Protein AF-V5HM22-F1 (afdb_monomer)

Secondary structure (DSSP, 8-state):
----HHHHHHHHHHHHHHHHHHHHHHHHHHHHHHHHHHT--STTSGGGS-TTTTSTTTS--PPPHHHHHHHHHHHHHHHHHHHHHHHHHHHHHHHHHHHHHHHHHTS-SS--TT--S-----S--S--------------

Radius of gyration: 35.74 Å; Cα contacts (8 Å, |Δi|>4): 53; chains: 1; bounding box: 90×31×96 Å

InterPro domains:
  IPR004031 PMP-22/EMP/MP20/Claudin [PF13903] (1-85)

Solvent-accessible surface area (backbone atoms only — not comparable to full-atom values): 8769 Å² total; per-residue (Å²): 134,85,87,51,69,65,56,46,39,51,51,15,51,51,35,38,51,52,26,51,51,53,50,48,53,53,50,50,51,53,48,52,54,49,41,48,74,73,66,41,78,49,87,87,20,71,78,62,50,59,70,74,57,72,34,89,82,71,69,70,91,73,83,54,72,67,54,60,50,50,55,52,48,41,53,51,36,40,51,52,15,52,51,33,44,51,53,40,49,52,54,51,52,51,52,50,53,52,49,58,58,51,54,66,72,64,53,73,89,57,82,66,93,78,69,76,94,73,87,82,91,88,79,89,73,82,84,89,76,90,82,84,81,90,87,89,84,90,84,138

Organism: Ixodes ricinus (NCBI:txid34613)

Mean predicted aligned error: 16.88 Å

Structure (mmCIF, N/CA/C/O backbone):
data_AF-V5HM22-F1
#
_entry.id   AF-V5HM22-F1
#
loop_
_atom_site.group_PDB
_atom_site.id
_atom_site.type_symbol
_atom_site.label_atom_id
_atom_site.label_alt_id
_atom_site.label_comp_id
_atom_site.label_asym_id
_atom_site.label_entity_i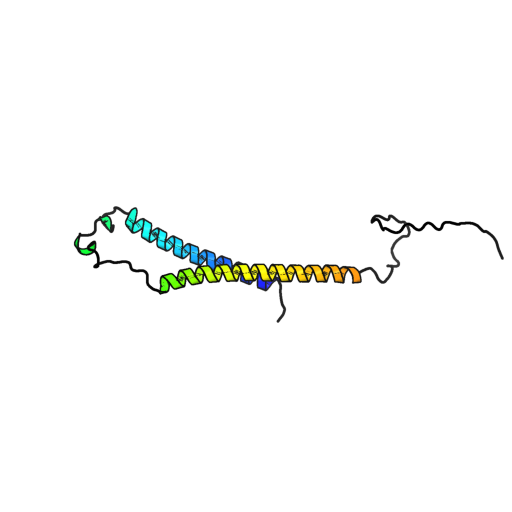d
_atom_site.label_seq_id
_atom_site.pdbx_PDB_ins_code
_atom_site.Cartn_x
_atom_site.Cartn_y
_atom_site.Cartn_z
_atom_site.occupancy
_atom_site.B_iso_or_equiv
_atom_site.auth_seq_id
_atom_site.auth_comp_id
_atom_site.auth_asym_id
_atom_site.auth_atom_id
_atom_site.pdbx_PDB_model_num
ATOM 1 N N . TRP A 1 1 ? -2.877 -1.255 32.493 1.00 45.34 1 TRP A N 1
ATOM 2 C CA . TRP A 1 1 ? -3.177 -0.945 31.079 1.00 45.34 1 TRP A CA 1
ATOM 3 C C . TRP A 1 1 ? -4.593 -0.367 30.991 1.00 45.34 1 TRP A C 1
ATOM 5 O O . TRP A 1 1 ? -5.556 -1.111 31.119 1.00 45.34 1 TRP A O 1
ATOM 15 N N . LYS A 1 2 ? -4.757 0.965 30.897 1.00 50.69 2 LYS A N 1
ATOM 16 C CA . LYS A 1 2 ? -6.092 1.575 30.721 1.00 50.69 2 LYS A CA 1
ATOM 17 C C . LYS A 1 2 ? -6.526 1.339 29.273 1.00 50.69 2 LYS A C 1
ATOM 19 O O . LYS A 1 2 ? -5.970 1.948 28.363 1.00 50.69 2 LYS A O 1
ATOM 24 N N . ARG A 1 3 ? -7.501 0.453 29.059 1.00 56.66 3 ARG A N 1
ATOM 25 C CA . ARG A 1 3 ? -8.086 0.131 27.747 1.00 56.66 3 ARG A CA 1
ATOM 26 C C . ARG A 1 3 ? -8.890 1.332 27.222 1.00 56.66 3 ARG A C 1
ATOM 28 O O . ARG A 1 3 ? -10.113 1.378 27.310 1.00 56.66 3 ARG A O 1
ATOM 35 N N . SER A 1 4 ? -8.192 2.359 26.741 1.00 69.19 4 SER A N 1
ATOM 36 C CA . SER A 1 4 ? -8.799 3.526 26.100 1.00 69.19 4 SER A CA 1
ATOM 37 C C . SER A 1 4 ? -9.268 3.130 24.703 1.00 69.19 4 SER A C 1
ATOM 39 O O . SER A 1 4 ? -8.458 2.865 23.817 1.00 69.19 4 SER A O 1
ATOM 41 N N . ASN A 1 5 ? -10.587 3.127 24.495 1.00 69.69 5 ASN A N 1
ATOM 42 C CA . ASN A 1 5 ? -11.207 2.954 23.177 1.00 69.69 5 ASN A CA 1
ATOM 43 C C . ASN A 1 5 ? -10.643 3.926 22.126 1.00 69.69 5 ASN A C 1
ATOM 45 O O . ASN A 1 5 ? -10.612 3.599 20.945 1.00 69.69 5 ASN A O 1
ATOM 49 N N . SER A 1 6 ? -10.199 5.112 22.552 1.00 77.56 6 SER A N 1
ATOM 50 C CA . SER A 1 6 ? -9.615 6.115 21.660 1.00 77.56 6 SER A CA 1
ATOM 51 C C . SER A 1 6 ? -8.278 5.649 21.081 1.00 77.56 6 SER A C 1
ATOM 53 O O . SER A 1 6 ? -8.032 5.811 19.891 1.00 77.56 6 SER A O 1
ATOM 55 N N . ASN A 1 7 ? -7.449 4.984 21.892 1.00 82.94 7 ASN A N 1
ATOM 56 C CA . ASN A 1 7 ? -6.107 4.574 21.480 1.00 82.94 7 ASN A CA 1
ATOM 57 C C . ASN A 1 7 ? -6.165 3.464 20.422 1.00 82.94 7 ASN A C 1
ATOM 59 O O . ASN A 1 7 ? -5.415 3.518 19.459 1.00 82.94 7 ASN A O 1
ATOM 63 N N . ILE A 1 8 ? -7.099 2.513 20.559 1.00 82.88 8 ILE A N 1
ATOM 64 C CA . ILE A 1 8 ? -7.294 1.415 19.590 1.00 82.88 8 ILE A CA 1
ATOM 65 C C . ILE A 1 8 ? -7.771 1.956 18.232 1.00 82.88 8 ILE A C 1
ATOM 67 O O . ILE A 1 8 ? -7.381 1.466 17.172 1.00 82.88 8 ILE A O 1
ATOM 71 N N . ILE A 1 9 ? -8.608 2.996 18.253 1.00 85.38 9 ILE A N 1
ATOM 72 C CA . ILE A 1 9 ? -9.084 3.651 17.031 1.00 85.38 9 ILE A CA 1
ATOM 73 C C . ILE A 1 9 ? -7.958 4.450 16.384 1.00 85.38 9 ILE A C 1
ATOM 75 O O . ILE A 1 9 ? -7.772 4.345 15.175 1.00 85.38 9 ILE A O 1
ATOM 79 N N . ALA A 1 10 ? -7.189 5.201 17.175 1.00 85.88 10 ALA A N 1
ATOM 80 C CA . ALA A 1 10 ? -6.041 5.952 16.682 1.00 85.88 10 ALA A CA 1
ATOM 81 C C . ALA A 1 10 ? -5.013 5.027 16.015 1.00 85.88 10 ALA A C 1
ATOM 83 O O . ALA A 1 10 ? -4.578 5.313 14.904 1.00 85.88 10 ALA A O 1
ATOM 84 N N . THR A 1 11 ? -4.695 3.879 16.624 1.00 88.50 11 THR A N 1
ATOM 85 C CA . THR A 1 11 ? -3.789 2.891 16.018 1.00 88.50 11 THR A CA 1
ATOM 86 C C . THR A 1 11 ? -4.353 2.304 14.727 1.00 88.50 11 THR A C 1
ATOM 88 O O . THR A 1 11 ? -3.620 2.187 13.753 1.00 88.50 11 THR A O 1
ATOM 91 N N . GLY A 1 12 ? -5.654 1.991 14.674 1.00 87.25 12 GLY A N 1
ATOM 92 C CA . GLY A 1 12 ? -6.287 1.491 13.448 1.00 87.25 12 GLY A CA 1
ATOM 93 C C . GLY A 1 12 ? -6.272 2.513 12.305 1.00 87.25 12 GLY A C 1
ATOM 94 O O . GLY A 1 12 ? -5.983 2.159 11.165 1.00 87.25 12 GLY A O 1
ATOM 95 N N . LEU A 1 13 ? -6.529 3.790 12.606 1.00 88.69 13 LEU A N 1
ATOM 96 C CA . LEU A 1 13 ? -6.488 4.876 11.621 1.00 88.69 13 LEU A CA 1
ATOM 97 C C . LEU A 1 13 ? -5.067 5.148 11.121 1.00 88.69 13 LEU A C 1
ATOM 99 O O . LEU A 1 13 ? -4.862 5.246 9.913 1.00 88.69 13 LEU A O 1
ATOM 103 N N . LEU A 1 14 ? -4.087 5.223 12.025 1.00 90.12 14 LEU A N 1
ATOM 104 C CA . LEU A 1 14 ? -2.681 5.408 11.658 1.00 90.12 14 L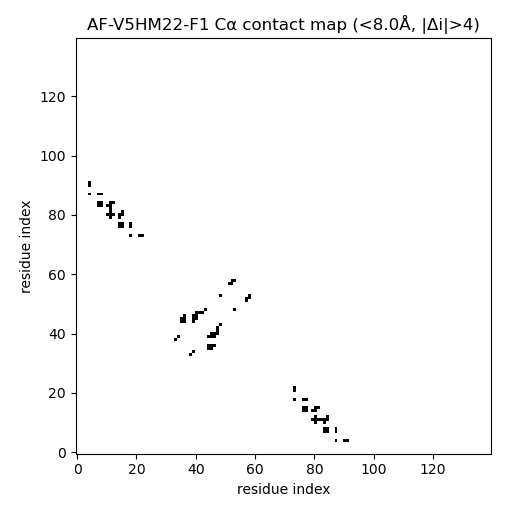EU A CA 1
ATOM 105 C C . LEU A 1 14 ? -2.171 4.251 10.793 1.00 90.12 14 LEU A C 1
ATOM 107 O O . LEU A 1 14 ? -1.468 4.493 9.817 1.00 90.12 14 LEU A O 1
ATOM 111 N N . GLN A 1 15 ? -2.579 3.017 11.095 1.00 92.50 15 GLN A N 1
ATOM 112 C CA . GLN A 1 15 ? -2.207 1.842 10.309 1.00 92.50 15 GLN A CA 1
ATOM 113 C C . GLN A 1 15 ? -2.759 1.906 8.876 1.00 92.50 15 GLN A C 1
ATOM 115 O O . GLN A 1 15 ? -2.040 1.606 7.925 1.00 92.50 15 GLN A O 1
ATOM 120 N N . ILE A 1 16 ? -4.012 2.341 8.700 1.00 91.69 16 ILE A N 1
ATOM 121 C CA . ILE A 1 16 ? -4.609 2.522 7.366 1.00 91.69 16 ILE A CA 1
ATOM 122 C C . ILE A 1 16 ? -3.914 3.657 6.608 1.00 91.69 16 ILE A C 1
ATOM 124 O O . ILE A 1 16 ? -3.604 3.496 5.431 1.00 91.69 16 ILE A O 1
ATOM 128 N N . LEU A 1 17 ? -3.628 4.784 7.266 1.00 91.06 17 LEU A N 1
ATOM 129 C CA . LEU A 1 17 ? -2.902 5.900 6.648 1.00 91.06 17 LEU A CA 1
ATOM 130 C C . LEU A 1 17 ? -1.493 5.494 6.208 1.00 91.06 17 LEU A C 1
ATOM 132 O O . LEU A 1 17 ? -1.076 5.835 5.100 1.00 91.06 17 LEU A O 1
ATOM 136 N N . ALA A 1 18 ? -0.780 4.732 7.038 1.00 92.31 18 ALA A N 1
ATOM 137 C CA . ALA A 1 18 ? 0.526 4.190 6.689 1.00 92.31 18 ALA A CA 1
ATOM 138 C C . ALA A 1 18 ? 0.424 3.277 5.459 1.00 92.31 18 ALA A C 1
ATOM 140 O O . ALA A 1 18 ? 1.166 3.460 4.495 1.00 92.31 18 ALA A O 1
ATOM 141 N N . ALA A 1 19 ? -0.547 2.361 5.443 1.00 92.19 19 ALA A N 1
ATOM 142 C CA . ALA A 1 19 ? -0.750 1.452 4.320 1.00 92.19 19 ALA A CA 1
ATOM 143 C C . ALA A 1 19 ? -1.110 2.188 3.014 1.00 92.19 19 ALA A C 1
ATOM 145 O O . ALA A 1 19 ? -0.569 1.861 1.960 1.00 92.19 19 ALA A O 1
ATOM 146 N N . LEU A 1 20 ? -1.960 3.220 3.078 1.00 91.75 20 LEU A N 1
ATOM 147 C CA . LEU A 1 20 ? -2.299 4.065 1.926 1.00 91.75 20 LEU A CA 1
ATOM 148 C C . LEU A 1 20 ? -1.092 4.855 1.413 1.00 91.75 20 LEU A C 1
ATOM 150 O O . LEU A 1 20 ? -0.906 4.964 0.204 1.00 91.75 20 LEU A O 1
ATOM 154 N N . THR A 1 21 ? -0.257 5.373 2.314 1.00 93.94 21 THR A N 1
ATOM 155 C CA . THR A 1 21 ? 0.963 6.102 1.935 1.00 93.94 21 THR A CA 1
ATOM 156 C C . THR A 1 21 ? 1.948 5.185 1.214 1.00 93.94 21 THR A C 1
ATOM 158 O O . THR A 1 21 ? 2.475 5.557 0.169 1.00 93.94 21 THR A O 1
ATOM 161 N N . VAL A 1 22 ? 2.160 3.966 1.723 1.00 91.69 22 VAL A N 1
ATOM 162 C CA . VAL A 1 22 ? 3.057 2.986 1.088 1.00 91.69 22 VAL A CA 1
ATOM 163 C C . VAL A 1 22 ? 2.492 2.513 -0.253 1.00 91.69 22 VAL A C 1
ATOM 165 O O . VAL A 1 22 ? 3.226 2.468 -1.237 1.00 91.69 22 VAL A O 1
ATOM 168 N N . ALA A 1 23 ? 1.188 2.232 -0.330 1.00 92.06 23 ALA A N 1
ATOM 169 C CA . ALA A 1 23 ? 0.530 1.890 -1.590 1.00 92.06 23 ALA A CA 1
ATOM 170 C C . ALA A 1 23 ? 0.647 3.027 -2.622 1.00 92.06 23 ALA A C 1
ATOM 172 O O . ALA A 1 23 ? 0.934 2.775 -3.791 1.00 92.06 23 ALA A O 1
ATOM 173 N N . GLY A 1 24 ? 0.480 4.280 -2.186 1.00 91.88 24 GLY A N 1
ATOM 174 C CA . GLY A 1 24 ? 0.646 5.467 -3.022 1.00 91.88 24 GLY A CA 1
ATOM 175 C C . GLY A 1 24 ? 2.081 5.646 -3.516 1.00 91.88 24 GLY A C 1
ATOM 176 O O . GLY A 1 24 ? 2.284 5.870 -4.705 1.00 91.88 24 GLY A O 1
ATOM 177 N N . ALA A 1 25 ? 3.077 5.481 -2.643 1.00 91.62 25 ALA A N 1
ATOM 178 C CA . ALA A 1 25 ? 4.489 5.533 -3.022 1.00 91.62 25 ALA A CA 1
ATOM 179 C C . ALA A 1 25 ? 4.839 4.454 -4.059 1.00 91.62 25 ALA A C 1
ATOM 181 O O . ALA A 1 25 ? 5.500 4.746 -5.055 1.00 91.62 25 ALA A O 1
ATOM 182 N N . MET A 1 26 ? 4.332 3.233 -3.873 1.00 88.38 26 MET A N 1
ATOM 183 C CA . MET A 1 26 ? 4.523 2.138 -4.824 1.00 88.38 26 MET A CA 1
ATOM 184 C C . MET A 1 26 ? 3.826 2.412 -6.166 1.00 88.38 26 M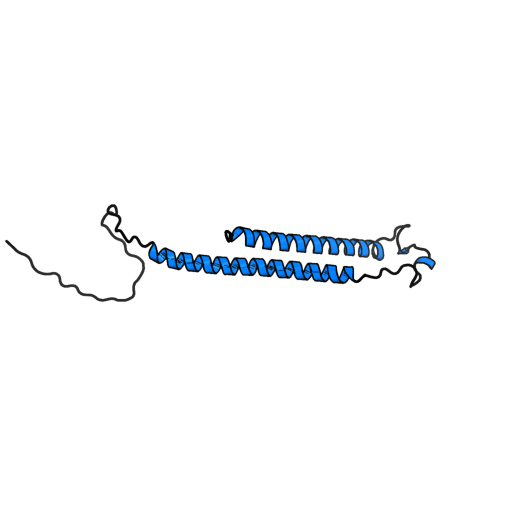ET A C 1
ATOM 186 O O . MET A 1 26 ? 4.392 2.166 -7.229 1.00 88.38 26 MET A O 1
ATOM 190 N N . GLY A 1 27 ? 2.615 2.976 -6.136 1.00 88.88 27 GLY A N 1
ATOM 191 C CA . GLY A 1 27 ? 1.888 3.385 -7.339 1.00 88.88 27 GLY A CA 1
ATOM 192 C C . GLY A 1 27 ? 2.591 4.506 -8.107 1.00 88.88 27 GLY A C 1
ATOM 193 O O . GLY A 1 27 ? 2.685 4.442 -9.331 1.00 88.88 27 GLY A O 1
ATOM 194 N N . LEU A 1 28 ? 3.138 5.500 -7.402 1.00 91.56 28 LEU A N 1
ATOM 195 C CA . LEU A 1 28 ? 3.944 6.566 -8.004 1.00 91.56 28 LEU A CA 1
ATOM 196 C C . LEU A 1 28 ? 5.223 6.013 -8.632 1.00 91.56 28 LEU A C 1
ATOM 198 O O . LEU A 1 28 ? 5.550 6.398 -9.751 1.00 91.56 28 LEU A O 1
ATOM 202 N N . TRP A 1 29 ? 5.903 5.084 -7.956 1.00 88.38 29 TRP A N 1
ATOM 203 C CA . TRP A 1 29 ? 7.087 4.410 -8.491 1.00 88.38 29 TRP A CA 1
ATOM 204 C C . TRP A 1 29 ? 6.794 3.720 -9.831 1.00 88.38 29 TRP A C 1
ATOM 206 O O . TRP A 1 29 ? 7.473 3.980 -10.823 1.00 88.38 29 TRP A O 1
ATOM 216 N N . HIS A 1 30 ? 5.724 2.923 -9.903 1.00 87.38 30 HIS A N 1
ATOM 217 C CA . HIS A 1 30 ? 5.301 2.3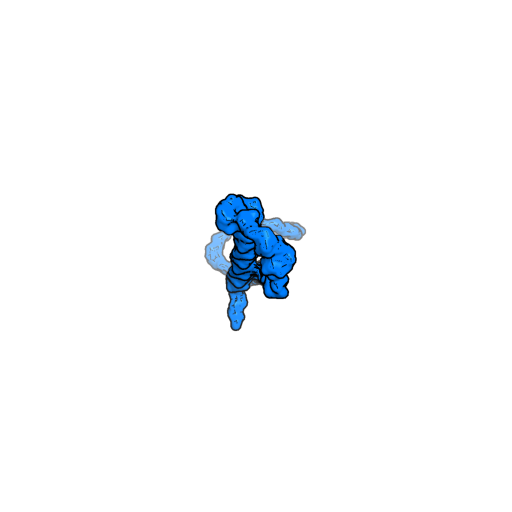08 -11.165 1.00 87.38 30 HIS A CA 1
ATOM 218 C C . HIS A 1 30 ? 4.828 3.326 -12.206 1.00 87.38 30 HIS A C 1
ATOM 220 O O . HIS A 1 30 ? 4.982 3.102 -13.405 1.00 87.38 30 HIS A O 1
ATOM 226 N N . GLY A 1 31 ? 4.262 4.452 -11.769 1.00 85.31 31 GLY A N 1
ATOM 227 C CA . GLY A 1 31 ? 3.898 5.558 -12.647 1.00 85.31 31 GLY A CA 1
ATOM 228 C C . GLY A 1 31 ? 5.114 6.182 -13.331 1.00 85.31 31 GLY A C 1
ATOM 229 O O . GLY A 1 31 ? 5.065 6.422 -14.536 1.00 85.31 31 GLY A O 1
ATOM 230 N N . VAL A 1 32 ? 6.207 6.397 -12.591 1.00 86.69 32 VAL A N 1
ATOM 231 C CA . VAL A 1 32 ? 7.484 6.887 -13.140 1.00 86.69 32 VAL A CA 1
ATOM 232 C C . VAL A 1 32 ? 8.059 5.878 -14.127 1.00 86.69 32 VAL A C 1
ATOM 234 O O . VAL A 1 32 ? 8.397 6.259 -15.243 1.00 86.69 32 VAL A O 1
ATOM 237 N N . GLU A 1 33 ? 8.087 4.597 -13.755 1.00 81.56 33 GLU A N 1
ATOM 238 C CA . GLU A 1 33 ? 8.556 3.514 -14.626 1.00 81.56 33 GLU A CA 1
ATOM 239 C C . GLU A 1 33 ? 7.767 3.490 -15.948 1.00 81.56 33 GLU A C 1
ATOM 241 O O . GLU A 1 33 ? 8.332 3.540 -17.040 1.00 81.56 33 GLU A O 1
ATOM 246 N N . TYR A 1 34 ? 6.435 3.515 -15.869 1.00 82.38 34 TYR A N 1
ATOM 247 C CA . TYR A 1 34 ? 5.574 3.559 -17.048 1.00 82.38 34 TYR A CA 1
ATOM 248 C C . TYR A 1 34 ? 5.798 4.817 -17.896 1.00 82.38 34 TYR A C 1
ATOM 250 O O . TYR A 1 34 ? 5.820 4.746 -19.128 1.00 82.38 34 TYR A O 1
ATOM 258 N N . TYR A 1 35 ? 5.943 5.975 -17.252 1.00 82.75 35 TYR A N 1
ATOM 259 C CA . TYR A 1 35 ? 6.151 7.246 -17.935 1.00 82.75 35 TYR A CA 1
ATOM 260 C C . TYR A 1 35 ? 7.469 7.256 -18.718 1.00 82.75 35 TYR A C 1
ATOM 262 O O . TYR A 1 35 ? 7.486 7.681 -19.876 1.00 82.75 35 TYR A O 1
ATOM 270 N N . ASP A 1 36 ? 8.531 6.720 -18.121 1.00 77.94 36 ASP A N 1
ATOM 271 C CA . ASP A 1 36 ? 9.864 6.663 -18.714 1.00 77.94 36 ASP A CA 1
ATOM 272 C C . ASP A 1 36 ? 9.919 5.701 -19.913 1.00 77.94 36 ASP A C 1
ATOM 274 O O . ASP A 1 36 ? 10.409 6.055 -20.985 1.00 77.94 36 ASP A O 1
ATOM 278 N N . PHE A 1 37 ? 9.307 4.515 -19.796 1.00 74.12 37 PHE A N 1
ATOM 279 C CA . PHE A 1 37 ? 9.332 3.520 -20.875 1.00 74.12 37 PHE A CA 1
ATOM 280 C C . PHE A 1 37 ? 8.327 3.767 -22.005 1.00 74.12 37 PHE A C 1
ATOM 282 O O . PHE A 1 37 ? 8.551 3.298 -23.123 1.00 74.12 37 PHE A O 1
ATOM 289 N N . LYS A 1 38 ? 7.189 4.424 -21.738 1.00 72.38 38 LYS A N 1
ATOM 290 C CA . LYS A 1 38 ? 6.095 4.535 -22.725 1.00 72.38 38 LYS A CA 1
ATOM 291 C C . LYS A 1 38 ? 5.836 5.939 -23.241 1.00 72.38 38 LYS A C 1
ATOM 293 O O . LYS A 1 38 ? 5.229 6.073 -24.303 1.00 72.38 38 LYS A O 1
ATOM 298 N N . LYS A 1 39 ? 6.199 6.976 -22.486 1.00 70.69 39 LYS A N 1
ATOM 299 C CA . LYS A 1 39 ? 5.772 8.349 -22.786 1.00 70.69 39 LYS A CA 1
ATOM 300 C C . LYS A 1 39 ? 6.942 9.267 -23.117 1.00 70.69 39 LYS A C 1
ATOM 302 O O . LYS A 1 39 ? 6.786 10.126 -23.987 1.00 70.69 39 LYS A O 1
ATOM 307 N N . LEU A 1 40 ? 8.109 9.053 -22.514 1.00 72.12 40 LEU A N 1
ATOM 308 C CA . LEU A 1 40 ? 9.320 9.781 -22.876 1.00 72.12 40 LEU A CA 1
ATOM 309 C C . LEU A 1 40 ? 9.850 9.332 -24.246 1.00 72.12 40 LEU A C 1
ATOM 311 O O . LEU A 1 40 ? 10.205 8.176 -24.440 1.00 72.12 40 LEU A O 1
ATOM 315 N N . HIS A 1 41 ? 9.929 10.278 -25.182 1.00 67.94 41 HIS A N 1
ATOM 316 C CA . HIS A 1 41 ? 10.558 10.108 -26.501 1.00 67.94 41 HIS A CA 1
ATOM 317 C C . HIS A 1 41 ? 11.705 11.109 -26.707 1.00 67.94 41 HIS A C 1
ATOM 319 O O . HIS A 1 41 ? 12.044 11.467 -27.831 1.00 67.94 41 HIS A O 1
ATOM 325 N N . ASP A 1 42 ? 12.280 11.604 -25.611 1.00 72.06 42 ASP A N 1
ATOM 326 C CA . ASP A 1 42 ? 13.388 12.553 -25.659 1.00 72.06 42 ASP A CA 1
ATOM 327 C C . ASP A 1 42 ? 14.701 11.861 -26.074 1.00 72.06 42 ASP A C 1
ATOM 329 O O . ASP A 1 42 ? 14.797 10.628 -26.083 1.00 72.06 42 ASP A O 1
ATOM 333 N N . HIS A 1 43 ? 15.739 12.628 -26.399 1.00 65.56 43 HIS A N 1
ATOM 334 C CA . HIS A 1 43 ? 17.061 12.117 -26.786 1.00 65.56 43 HIS A CA 1
ATOM 335 C C . HIS A 1 43 ? 17.636 11.111 -25.765 1.00 65.56 43 HIS A C 1
ATOM 337 O O . HIS A 1 43 ? 18.264 10.129 -26.147 1.00 65.56 43 HIS A O 1
ATOM 343 N N . MET A 1 44 ? 17.374 11.323 -24.471 1.00 66.31 44 MET A N 1
ATOM 344 C CA . MET A 1 44 ? 17.844 10.468 -23.368 1.00 66.31 44 MET A CA 1
ATOM 345 C C . MET A 1 44 ? 16.925 9.267 -23.075 1.00 66.31 44 MET A C 1
ATOM 347 O O . MET A 1 44 ? 17.246 8.449 -22.215 1.00 66.31 44 MET A O 1
ATOM 351 N N . SER A 1 45 ? 15.779 9.162 -23.755 1.00 67.38 45 SER A N 1
ATOM 352 C CA . SER A 1 45 ? 14.786 8.117 -23.490 1.00 67.38 45 SER A CA 1
ATOM 353 C C . SER A 1 45 ? 15.275 6.728 -23.898 1.00 67.38 45 SER A C 1
ATOM 355 O O . SER A 1 45 ? 16.032 6.562 -24.859 1.00 67.38 45 SER A O 1
ATOM 357 N N . VAL A 1 46 ? 14.751 5.707 -23.215 1.00 67.88 46 VAL A N 1
ATOM 358 C CA . VAL A 1 46 ? 15.017 4.288 -23.511 1.00 67.88 46 VAL A CA 1
ATOM 359 C C . VAL A 1 46 ? 14.656 3.924 -24.961 1.00 67.88 46 VAL A C 1
ATOM 361 O O . VAL A 1 46 ? 15.231 3.004 -25.546 1.00 67.88 46 VAL A O 1
ATOM 364 N N . TYR A 1 47 ? 13.740 4.671 -25.586 1.00 68.94 47 TYR A N 1
ATOM 365 C CA . TYR A 1 47 ? 13.362 4.489 -26.986 1.00 68.94 47 TYR A CA 1
ATOM 366 C C . TYR A 1 47 ? 14.526 4.746 -27.957 1.00 68.94 47 TYR A C 1
ATOM 368 O O . TYR A 1 47 ? 14.722 3.970 -28.898 1.00 68.94 47 TYR A O 1
ATOM 376 N N . ASN A 1 48 ? 15.321 5.787 -27.686 1.00 73.31 48 ASN A N 1
ATOM 377 C CA . ASN A 1 48 ? 16.462 6.215 -28.500 1.00 73.31 48 ASN A CA 1
ATOM 378 C C . ASN A 1 48 ? 17.780 5.516 -28.122 1.00 73.31 48 ASN A C 1
ATOM 380 O O . ASN A 1 48 ? 18.825 5.813 -28.701 1.00 73.31 48 ASN A O 1
ATOM 384 N N . TRP A 1 49 ? 17.759 4.575 -27.172 1.00 76.50 49 TRP A N 1
ATOM 385 C CA . TRP A 1 49 ? 18.962 3.840 -26.792 1.00 76.50 49 TRP A CA 1
ATOM 386 C C . TRP A 1 49 ? 19.511 2.978 -27.939 1.00 76.50 49 TRP A C 1
ATOM 388 O O . TRP A 1 49 ? 18.742 2.368 -28.693 1.00 76.50 49 TRP A O 1
ATOM 398 N N . PRO A 1 50 ? 20.849 2.857 -28.051 1.00 77.50 50 PRO A N 1
ATOM 399 C CA . PRO A 1 50 ? 21.479 2.012 -29.054 1.00 77.50 50 PRO A CA 1
ATOM 400 C C . PRO A 1 50 ? 21.029 0.552 -28.910 1.00 77.50 50 PRO A C 1
ATOM 402 O O . PRO A 1 50 ? 20.882 0.024 -27.805 1.00 77.50 50 PRO A O 1
ATOM 405 N N . ALA A 1 51 ? 20.856 -0.132 -30.045 1.00 74.12 51 ALA A N 1
ATOM 406 C CA . ALA A 1 51 ? 20.286 -1.483 -30.128 1.00 74.12 51 ALA A CA 1
ATOM 407 C C . ALA A 1 51 ? 21.032 -2.552 -29.301 1.00 74.12 51 ALA A C 1
ATOM 409 O O . ALA A 1 51 ? 20.484 -3.617 -29.023 1.00 74.12 51 ALA A O 1
ATOM 410 N N . VAL A 1 52 ? 22.275 -2.271 -28.900 1.00 75.56 52 VAL A N 1
ATOM 411 C CA . VAL A 1 52 ? 23.083 -3.128 -28.021 1.00 75.56 52 VAL A CA 1
ATOM 412 C C . VAL A 1 52 ? 22.526 -3.152 -26.594 1.00 75.56 52 VAL A C 1
ATOM 414 O O . VAL A 1 52 ? 22.463 -4.221 -25.997 1.00 75.56 52 VAL A O 1
ATOM 417 N N . LEU A 1 53 ? 22.067 -2.008 -26.074 1.00 70.50 53 LEU A N 1
ATOM 418 C CA . LEU A 1 53 ? 21.482 -1.894 -24.731 1.00 70.50 53 LEU A CA 1
ATOM 419 C C . LEU A 1 53 ? 20.040 -2.403 -24.702 1.00 70.50 53 LEU A C 1
ATOM 421 O O . LEU A 1 53 ? 19.630 -3.052 -23.751 1.00 70.50 53 LEU A O 1
ATOM 425 N N . ARG A 1 54 ? 19.292 -2.206 -25.793 1.00 68.12 54 ARG A N 1
ATOM 426 C CA . ARG A 1 54 ? 17.934 -2.754 -25.966 1.00 68.12 54 ARG A CA 1
ATOM 427 C C . ARG A 1 54 ? 17.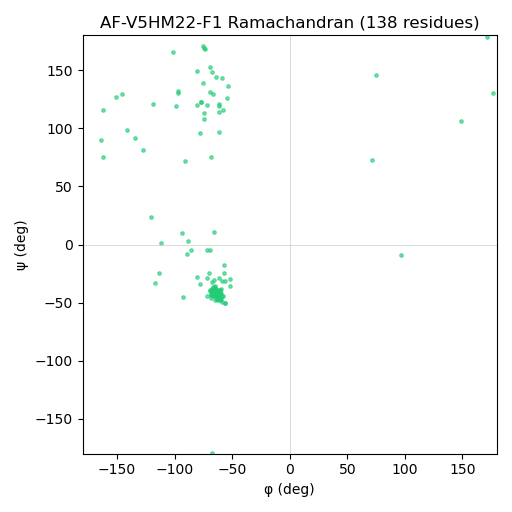895 -4.269 -26.192 1.00 68.12 54 ARG A C 1
ATOM 429 O O . ARG A 1 54 ? 16.809 -4.840 -26.315 1.00 68.12 54 ARG A O 1
ATOM 436 N N . ARG A 1 55 ? 19.053 -4.926 -26.306 1.00 68.94 55 ARG A N 1
ATOM 437 C CA . ARG A 1 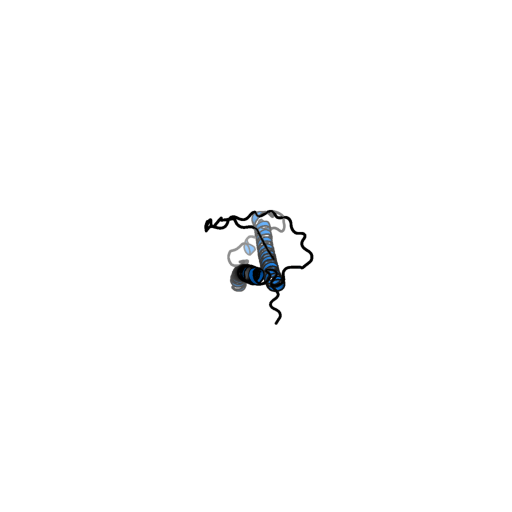55 ? 19.125 -6.368 -26.526 1.00 68.94 55 ARG A CA 1
ATOM 438 C C . ARG A 1 55 ? 18.660 -7.091 -25.260 1.00 68.94 55 ARG A C 1
ATOM 440 O O . ARG A 1 55 ? 19.103 -6.797 -24.152 1.00 68.94 55 ARG A O 1
ATOM 447 N N . LYS A 1 56 ? 17.760 -8.055 -25.451 1.00 59.22 56 LYS A N 1
ATOM 448 C CA . LYS A 1 56 ? 17.207 -8.889 -24.379 1.00 59.22 56 LYS A CA 1
ATOM 449 C C . LYS A 1 56 ? 18.357 -9.545 -23.593 1.00 59.22 56 LYS A C 1
ATOM 451 O O . LYS A 1 56 ? 19.234 -10.144 -24.214 1.00 59.22 56 LYS A O 1
ATOM 456 N N . GLY A 1 57 ? 18.377 -9.373 -22.271 1.00 63.88 57 GLY A N 1
ATOM 457 C CA . GLY A 1 57 ? 19.432 -9.871 -21.375 1.00 63.88 57 GLY A CA 1
ATOM 458 C C . GLY A 1 57 ? 20.547 -8.884 -20.985 1.00 63.88 57 GLY A C 1
ATOM 459 O O . GLY A 1 57 ? 21.331 -9.220 -20.105 1.00 63.88 57 GLY A O 1
ATOM 460 N N . VAL A 1 58 ? 20.640 -7.685 -21.584 1.00 65.81 58 VAL A N 1
ATOM 461 C CA . VAL A 1 58 ? 21.661 -6.675 -21.201 1.00 65.81 58 VAL A CA 1
ATOM 462 C C . VAL A 1 58 ? 21.125 -5.706 -20.144 1.00 65.81 58 VAL A C 1
ATOM 464 O O . VAL A 1 58 ? 21.789 -5.450 -19.145 1.00 65.81 58 VAL A O 1
ATOM 467 N N . THR A 1 59 ? 19.900 -5.209 -20.328 1.00 63.06 59 THR A N 1
ATOM 468 C CA . THR A 1 59 ? 19.186 -4.392 -19.337 1.00 63.06 59 THR A CA 1
ATOM 469 C C . THR A 1 59 ? 17.807 -4.994 -19.083 1.00 63.06 59 THR A C 1
ATOM 471 O O . THR A 1 59 ? 16.813 -4.580 -19.680 1.00 63.06 59 THR A O 1
ATOM 474 N N . GLU A 1 60 ? 17.743 -6.017 -18.233 1.00 64.12 60 GLU A N 1
ATOM 475 C CA . GLU A 1 60 ? 16.471 -6.575 -17.767 1.00 64.12 60 GLU A CA 1
ATOM 476 C C . GLU A 1 60 ? 16.128 -6.021 -16.383 1.00 64.12 60 GLU A C 1
ATOM 478 O O . GLU A 1 60 ? 16.850 -6.232 -15.410 1.00 64.12 60 GLU A O 1
ATOM 483 N N . PHE A 1 61 ? 14.996 -5.321 -16.295 1.00 67.31 61 PHE A N 1
ATOM 484 C CA . PHE A 1 61 ? 14.380 -4.968 -15.022 1.00 67.31 61 PHE A CA 1
ATOM 485 C C . PHE A 1 61 ? 13.649 -6.202 -14.486 1.00 67.31 61 PHE A C 1
ATOM 487 O O . PHE A 1 61 ? 12.527 -6.504 -14.887 1.00 67.31 61 PHE A O 1
ATOM 494 N N . SER A 1 62 ? 14.313 -6.955 -13.610 1.00 75.00 62 SER A N 1
ATOM 495 C CA . SER A 1 62 ? 13.678 -8.045 -12.867 1.00 75.00 62 SER A CA 1
ATOM 496 C C . SER A 1 62 ? 13.253 -7.567 -11.485 1.00 75.00 62 SER A C 1
ATOM 498 O O . SER A 1 62 ? 14.036 -6.971 -10.747 1.00 75.00 62 SER A O 1
ATOM 500 N N . TYR A 1 63 ? 12.013 -7.874 -11.109 1.00 83.19 63 TYR A N 1
ATOM 501 C CA . TYR A 1 63 ? 11.535 -7.647 -9.751 1.00 83.19 63 TYR A CA 1
ATOM 502 C C . TYR A 1 63 ? 12.081 -8.737 -8.824 1.00 83.19 63 TYR A C 1
ATOM 504 O O . TYR A 1 63 ? 11.873 -9.929 -9.048 1.00 83.19 63 TYR A O 1
ATOM 512 N N . GLY A 1 64 ? 12.788 -8.326 -7.773 1.00 86.06 64 GLY A N 1
ATOM 513 C CA . GLY A 1 64 ? 13.290 -9.242 -6.751 1.00 86.06 64 GLY A CA 1
ATOM 514 C C . GLY A 1 64 ? 12.195 -9.729 -5.798 1.00 86.06 64 GLY A C 1
ATOM 515 O O . GLY A 1 64 ? 11.093 -9.190 -5.743 1.00 86.06 64 GLY A O 1
ATOM 516 N N . TRP A 1 65 ? 12.521 -10.709 -4.957 1.00 90.81 65 TRP A N 1
ATOM 517 C CA . TRP A 1 65 ? 11.619 -11.213 -3.909 1.00 90.81 65 TRP A CA 1
ATOM 518 C C . TRP A 1 65 ? 11.122 -10.133 -2.938 1.00 90.81 65 TRP A C 1
ATOM 520 O O . TRP A 1 65 ? 9.993 -10.201 -2.453 1.00 90.81 65 TRP A O 1
ATOM 530 N N . SER A 1 66 ? 11.939 -9.107 -2.691 1.00 87.50 66 SER A N 1
ATOM 531 C CA . SER A 1 66 ? 11.576 -7.950 -1.868 1.00 87.50 66 SER A CA 1
ATOM 532 C C . SER A 1 66 ? 10.352 -7.202 -2.399 1.00 87.50 66 SER A C 1
ATOM 534 O O . SER A 1 66 ? 9.563 -6.696 -1.607 1.00 87.50 66 SER A O 1
ATOM 536 N N . TYR A 1 67 ? 10.145 -7.183 -3.716 1.00 86.81 67 TYR A N 1
ATOM 537 C CA . TYR A 1 67 ? 8.973 -6.574 -4.339 1.00 86.81 67 TYR A CA 1
ATOM 538 C C . TYR A 1 67 ? 7.685 -7.325 -3.980 1.00 86.81 67 TYR A C 1
ATOM 540 O O . TYR A 1 67 ? 6.686 -6.718 -3.595 1.00 86.81 67 TYR A O 1
ATOM 548 N N . MET A 1 68 ? 7.725 -8.659 -4.032 1.00 89.00 68 MET A N 1
ATOM 549 C CA . MET A 1 68 ? 6.582 -9.497 -3.653 1.00 89.00 68 MET A CA 1
ATOM 550 C C . MET A 1 68 ? 6.264 -9.348 -2.162 1.00 89.00 68 MET A C 1
ATOM 552 O O . MET A 1 68 ? 5.100 -9.231 -1.777 1.00 89.00 68 MET A O 1
ATOM 556 N N . LEU A 1 69 ? 7.304 -9.272 -1.324 1.00 90.00 69 LEU A N 1
ATOM 557 C CA . LEU A 1 69 ? 7.164 -9.016 0.110 1.00 90.00 69 LEU A CA 1
ATOM 558 C C . LEU A 1 69 ? 6.592 -7.625 0.407 1.00 90.00 69 LEU A C 1
ATOM 560 O O . LEU A 1 69 ? 5.777 -7.496 1.320 1.00 90.00 69 LEU A O 1
ATOM 564 N N . ALA A 1 70 ? 6.963 -6.599 -0.362 1.00 89.56 70 ALA A N 1
ATOM 565 C CA . ALA A 1 70 ? 6.418 -5.253 -0.204 1.00 89.56 70 ALA A CA 1
ATOM 566 C C . ALA A 1 70 ? 4.900 -5.236 -0.451 1.00 89.56 70 ALA A C 1
ATOM 568 O O . ALA A 1 70 ? 4.147 -4.737 0.386 1.00 89.56 70 ALA A O 1
ATOM 569 N N . TRP A 1 71 ? 4.431 -5.863 -1.534 1.00 89.12 71 TRP A N 1
ATOM 570 C CA . TRP A 1 71 ? 2.997 -5.985 -1.822 1.00 89.12 71 TRP A CA 1
ATOM 571 C C . TRP A 1 71 ? 2.244 -6.809 -0.773 1.00 89.12 71 TRP A C 1
ATOM 573 O O . TRP A 1 71 ? 1.164 -6.407 -0.330 1.00 89.12 71 TRP A O 1
ATOM 583 N N . ALA A 1 72 ? 2.830 -7.918 -0.313 1.00 92.81 72 ALA A N 1
ATOM 584 C CA . ALA A 1 72 ? 2.264 -8.705 0.781 1.00 92.81 72 ALA A CA 1
ATOM 585 C C . ALA A 1 72 ? 2.154 -7.883 2.081 1.00 92.81 72 ALA A C 1
ATOM 587 O O . ALA A 1 72 ? 1.133 -7.946 2.770 1.00 92.81 72 ALA A O 1
ATOM 588 N N . GLY A 1 73 ? 3.160 -7.060 2.391 1.00 90.00 73 GLY A N 1
ATOM 589 C CA . GLY A 1 73 ? 3.164 -6.157 3.544 1.00 90.00 73 GLY A CA 1
ATOM 590 C C . GLY A 1 73 ? 2.104 -5.055 3.457 1.00 90.00 73 GLY A C 1
ATOM 591 O O . GLY A 1 73 ? 1.426 -4.768 4.448 1.00 90.00 73 GLY A O 1
ATOM 592 N N . VAL A 1 74 ? 1.887 -4.477 2.272 1.00 92.25 74 VAL A N 1
ATOM 593 C CA . VAL A 1 74 ? 0.798 -3.511 2.037 1.00 92.25 74 VAL A CA 1
ATOM 594 C C . VAL A 1 74 ? -0.569 -4.168 2.271 1.00 92.25 74 VAL A C 1
ATOM 596 O O . VAL A 1 74 ? -1.406 -3.618 2.986 1.00 92.25 74 VAL A O 1
ATOM 599 N N . GLY A 1 75 ? -0.783 -5.384 1.760 1.00 91.00 75 GLY A N 1
ATOM 600 C CA . GLY A 1 75 ? -2.021 -6.132 2.004 1.00 91.00 75 GLY A CA 1
ATOM 601 C C . GLY A 1 75 ? -2.241 -6.461 3.486 1.00 91.00 75 GLY A C 1
ATOM 602 O O . GLY A 1 75 ? -3.319 -6.217 4.034 1.00 91.00 75 GLY A O 1
ATOM 603 N N . ALA A 1 76 ? -1.206 -6.957 4.165 1.00 91.50 76 ALA A N 1
ATOM 604 C CA . ALA A 1 76 ? -1.271 -7.301 5.584 1.00 91.50 76 ALA A CA 1
ATOM 605 C C . ALA A 1 76 ? -1.493 -6.066 6.481 1.00 91.50 76 ALA A C 1
ATOM 607 O O . ALA A 1 76 ? -2.249 -6.124 7.457 1.00 91.50 76 ALA A O 1
ATOM 608 N N . SER A 1 77 ? -0.885 -4.924 6.151 1.00 90.38 77 SER A N 1
ATOM 609 C CA . SER A 1 77 ? -1.081 -3.671 6.893 1.00 90.38 77 SER A CA 1
ATOM 610 C C . SER A 1 77 ? -2.500 -3.110 6.734 1.00 90.38 77 SER A C 1
ATOM 612 O O . SER A 1 77 ? -3.098 -2.691 7.727 1.00 90.38 77 SER A O 1
ATOM 614 N N . LEU A 1 78 ? -3.101 -3.203 5.542 1.00 90.75 78 LEU A N 1
ATOM 615 C CA . LEU A 1 78 ? -4.518 -2.871 5.350 1.00 90.75 78 LEU A CA 1
ATOM 616 C C . LEU A 1 78 ? -5.437 -3.800 6.149 1.00 90.75 78 LEU A C 1
ATOM 618 O O . LEU A 1 78 ? -6.333 -3.327 6.854 1.00 90.75 78 LEU A O 1
ATOM 622 N N . LEU A 1 79 ? -5.199 -5.113 6.083 1.00 92.00 79 LEU A N 1
ATOM 623 C CA . LEU A 1 79 ? -6.008 -6.099 6.798 1.00 92.00 79 LEU A CA 1
ATOM 624 C C . LEU A 1 79 ? -5.964 -5.869 8.315 1.00 92.00 79 LEU A C 1
ATOM 626 O O . LEU A 1 79 ? -7.005 -5.837 8.972 1.00 92.00 79 LEU A O 1
ATOM 630 N N . THR A 1 80 ? -4.772 -5.646 8.869 1.00 90.81 80 THR A N 1
ATOM 631 C CA . THR A 1 80 ? -4.605 -5.345 10.300 1.00 90.81 80 THR A CA 1
ATOM 632 C C . THR A 1 80 ? -5.309 -4.047 10.697 1.00 90.81 80 THR A C 1
ATOM 634 O O . THR A 1 80 ? -5.995 -4.024 11.720 1.00 90.81 80 THR A O 1
ATOM 637 N N . GLY A 1 81 ? -5.243 -2.996 9.872 1.00 88.56 81 GLY A N 1
ATOM 638 C CA . GLY A 1 81 ? -5.992 -1.754 10.090 1.00 88.56 81 GLY A CA 1
ATOM 639 C C . GLY A 1 81 ? -7.511 -1.968 10.166 1.00 88.56 81 GLY A C 1
ATOM 640 O O . GLY A 1 81 ? -8.168 -1.473 11.088 1.00 88.56 81 GLY A O 1
ATOM 641 N N . ILE A 1 82 ? -8.072 -2.771 9.254 1.00 88.94 82 ILE A N 1
ATOM 642 C CA . ILE A 1 82 ? -9.504 -3.121 9.246 1.00 88.94 82 ILE A CA 1
ATOM 643 C C . ILE A 1 82 ? -9.884 -3.904 10.509 1.00 88.94 82 ILE A C 1
ATOM 645 O O . ILE A 1 82 ? -10.893 -3.589 11.147 1.00 88.94 82 ILE A O 1
ATOM 649 N N . LEU A 1 83 ? -9.072 -4.888 10.905 1.00 89.06 83 LEU A N 1
ATOM 650 C CA . LEU A 1 83 ? -9.300 -5.677 12.118 1.00 89.06 83 LEU A CA 1
ATOM 651 C C . LEU A 1 83 ? -9.246 -4.809 13.384 1.00 89.06 83 LEU A C 1
ATOM 653 O O . LEU A 1 83 ? -10.092 -4.964 14.269 1.00 89.06 83 LEU A O 1
ATOM 657 N N . PHE A 1 84 ? -8.329 -3.839 13.462 1.00 89.12 84 PHE A N 1
ATOM 658 C CA . PHE A 1 84 ? -8.294 -2.887 14.574 1.00 89.12 84 PHE A CA 1
ATOM 659 C C . PHE A 1 84 ? -9.564 -2.033 14.639 1.00 89.12 84 PHE A C 1
ATOM 661 O O . PHE A 1 84 ? -10.148 -1.896 15.717 1.00 89.12 84 PHE A O 1
ATOM 668 N N . LEU A 1 85 ? -10.066 -1.535 13.507 1.00 86.88 85 LEU A N 1
ATOM 669 C CA . LEU A 1 85 ? -11.341 -0.811 13.479 1.00 86.88 85 LEU A CA 1
ATOM 670 C C . LEU A 1 85 ? -12.534 -1.705 13.847 1.00 86.88 85 LEU A C 1
ATOM 672 O O . LEU A 1 85 ? -13.438 -1.257 14.559 1.00 86.88 85 LEU A O 1
ATOM 676 N N . ALA A 1 86 ? -12.542 -2.964 13.406 1.00 86.38 86 ALA A N 1
ATOM 677 C CA . ALA A 1 86 ? -13.569 -3.934 13.778 1.00 86.38 86 ALA A CA 1
ATOM 678 C C . ALA A 1 86 ? -13.560 -4.195 15.293 1.00 86.38 86 ALA A C 1
ATOM 680 O O . ALA A 1 86 ? -14.601 -4.076 15.942 1.00 86.38 86 ALA A O 1
ATOM 681 N N . SER A 1 87 ? -12.384 -4.433 15.879 1.00 85.56 87 SER A N 1
ATOM 682 C CA . SER A 1 87 ? -12.229 -4.626 17.325 1.00 85.56 87 SER A CA 1
ATOM 683 C C . SER A 1 87 ? -12.679 -3.396 18.124 1.00 85.56 87 SER A C 1
ATOM 685 O O . SER A 1 87 ? -13.386 -3.527 19.126 1.00 85.56 87 SER A O 1
ATOM 687 N N . ALA A 1 88 ? -12.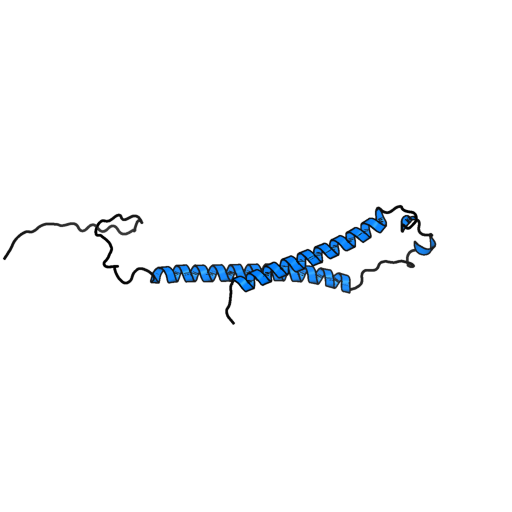379 -2.188 17.636 1.00 83.88 88 ALA A N 1
ATOM 688 C CA . ALA A 1 88 ? -12.854 -0.950 18.240 1.00 83.88 88 ALA A CA 1
ATOM 689 C C . ALA A 1 88 ? -14.383 -0.803 18.163 1.00 83.88 88 ALA A C 1
ATOM 691 O O . ALA A 1 88 ? -15.004 -0.282 19.096 1.00 83.88 88 ALA A O 1
ATOM 692 N N . ARG A 1 89 ? -15.021 -1.268 17.079 1.00 81.94 89 ARG A N 1
ATOM 693 C CA . ARG A 1 89 ? -16.490 -1.289 16.973 1.00 81.94 89 ARG A CA 1
ATOM 694 C C . ARG A 1 89 ? -17.121 -2.292 17.934 1.00 81.94 89 ARG A C 1
ATOM 696 O O . ARG A 1 89 ? -18.110 -1.933 18.573 1.00 81.94 89 ARG A O 1
ATOM 703 N N . CYS A 1 90 ? -16.555 -3.489 18.075 1.00 82.12 90 CYS A N 1
ATOM 704 C CA . CYS A 1 90 ? -17.022 -4.480 19.048 1.00 82.12 90 CYS A CA 1
ATOM 705 C C . CYS A 1 90 ? -16.930 -3.933 20.480 1.00 82.12 90 CYS A C 1
ATOM 707 O O . CYS A 1 90 ? -17.927 -3.930 21.197 1.00 82.12 90 CYS A O 1
ATOM 709 N N . LEU A 1 91 ? -15.800 -3.320 20.844 1.00 80.69 91 LEU A N 1
ATOM 710 C CA . LEU A 1 91 ? -15.603 -2.754 22.181 1.00 80.69 91 LEU A CA 1
ATOM 711 C C . LEU A 1 91 ? -16.501 -1.535 22.463 1.00 80.69 91 LEU A C 1
ATOM 713 O O . LEU A 1 91 ? -16.933 -1.308 23.595 1.00 80.69 91 LEU A O 1
ATOM 717 N N . ARG A 1 92 ? -16.826 -0.733 21.439 1.00 78.38 92 ARG A N 1
ATOM 718 C CA . ARG A 1 92 ? -17.844 0.327 21.555 1.00 78.38 92 ARG A CA 1
ATOM 719 C C . ARG A 1 92 ? -19.249 -0.243 21.744 1.00 78.38 92 ARG A C 1
ATOM 721 O O . ARG A 1 92 ? -20.023 0.358 22.485 1.00 78.38 92 ARG A O 1
ATOM 728 N N . ARG A 1 93 ? -19.592 -1.349 21.075 1.00 78.56 93 ARG A N 1
ATOM 729 C CA . ARG A 1 93 ? -20.892 -2.024 21.234 1.00 78.56 93 ARG A CA 1
ATOM 730 C C . ARG A 1 93 ? -21.056 -2.576 22.645 1.00 78.56 93 ARG A C 1
ATOM 732 O O . ARG A 1 93 ? -22.069 -2.276 23.266 1.00 78.56 93 ARG A O 1
ATOM 739 N N . GLU A 1 94 ? -20.052 -3.280 23.160 1.00 78.81 94 GLU A N 1
ATOM 740 C CA . GLU A 1 94 ? -20.054 -3.793 24.537 1.00 78.81 94 GLU A CA 1
ATOM 741 C C . GLU A 1 94 ? -20.192 -2.654 25.548 1.00 78.81 94 GLU A C 1
ATOM 743 O O . GLU A 1 94 ? -21.121 -2.653 26.349 1.00 78.81 94 GLU A O 1
ATOM 748 N N . LYS A 1 95 ? -19.378 -1.596 25.423 1.00 77.69 95 LYS A N 1
ATOM 749 C CA . LYS A 1 95 ? -19.466 -0.445 26.332 1.00 77.69 95 LYS A CA 1
ATOM 750 C C . LYS A 1 95 ? -20.840 0.238 26.297 1.00 77.69 95 LYS A C 1
ATOM 752 O O . LYS A 1 95 ? -21.324 0.678 27.335 1.00 77.69 95 LYS A O 1
ATOM 757 N N . LYS A 1 96 ? -21.477 0.347 25.124 1.00 75.06 96 LYS A N 1
ATOM 758 C CA . LYS A 1 96 ? -22.841 0.894 25.006 1.00 75.06 96 LYS A CA 1
ATOM 759 C C . LYS A 1 96 ? -23.884 -0.022 25.649 1.00 75.06 96 LYS A C 1
ATOM 761 O O . LYS A 1 96 ? -24.788 0.486 26.303 1.00 75.06 96 LYS A O 1
ATOM 766 N N . ALA A 1 97 ? -23.751 -1.338 25.490 1.00 76.75 97 ALA A N 1
ATOM 767 C CA . ALA A 1 97 ? -24.626 -2.310 26.141 1.00 76.75 97 ALA A CA 1
ATOM 768 C C . ALA A 1 97 ? -24.485 -2.254 27.673 1.00 76.75 97 ALA A C 1
ATOM 770 O O . ALA A 1 97 ? -25.492 -2.257 28.380 1.00 76.75 97 ALA A O 1
ATOM 771 N N . ASP A 1 98 ? -23.260 -2.109 28.182 1.00 73.88 98 ASP A N 1
ATOM 772 C CA . ASP A 1 98 ? -23.000 -1.948 29.615 1.00 73.88 98 ASP A CA 1
ATOM 773 C C . ASP A 1 98 ? -23.538 -0.619 30.152 1.00 73.88 98 ASP A C 1
ATOM 775 O O . ASP A 1 98 ? -24.092 -0.578 31.248 1.00 73.88 98 ASP A O 1
ATOM 779 N N . GLN A 1 99 ? -23.427 0.479 29.397 1.00 71.38 99 GLN A N 1
ATOM 780 C CA . GLN A 1 99 ? -24.033 1.752 29.803 1.00 71.38 99 GLN A CA 1
ATOM 781 C C . GLN A 1 99 ? -25.563 1.700 29.800 1.00 71.38 99 GLN A C 1
ATOM 783 O O . GLN A 1 99 ? -26.168 2.260 30.706 1.00 71.38 99 GLN A O 1
ATOM 788 N N . ALA A 1 100 ? -26.187 0.997 28.851 1.00 71.00 100 ALA A N 1
ATOM 789 C CA . ALA A 1 100 ? -27.638 0.819 28.828 1.00 71.00 100 ALA A CA 1
ATOM 790 C C . ALA A 1 100 ? -28.138 0.011 30.040 1.00 71.00 100 ALA A C 1
ATOM 792 O O . ALA A 1 100 ? -29.115 0.404 30.673 1.00 71.00 100 ALA A O 1
ATOM 793 N N . LYS A 1 101 ? -27.427 -1.062 30.417 1.00 66.44 101 LYS A N 1
ATOM 794 C CA . LYS A 1 101 ? -27.729 -1.844 31.629 1.00 66.44 101 LYS A CA 1
ATOM 795 C C . LYS A 1 101 ? -27.514 -1.030 32.909 1.00 66.44 101 LYS A C 1
ATOM 797 O O . LYS A 1 101 ? -28.357 -1.052 33.797 1.00 66.44 101 LYS A O 1
ATOM 802 N N . ASN A 1 102 ? -26.418 -0.271 32.999 1.00 61.03 102 ASN A N 1
ATOM 803 C CA . ASN A 1 102 ? -26.121 0.558 34.173 1.00 61.03 102 ASN A CA 1
ATOM 804 C C . ASN A 1 102 ? -27.034 1.795 34.295 1.00 61.03 102 ASN A C 1
ATOM 806 O O . ASN A 1 102 ? -27.320 2.221 35.409 1.00 61.03 102 ASN A O 1
ATOM 810 N N . MET A 1 103 ? -27.547 2.352 33.190 1.00 55.72 103 MET A N 1
ATOM 811 C CA . MET A 1 103 ? -28.556 3.427 33.220 1.00 55.72 103 MET A CA 1
ATOM 812 C C . MET A 1 103 ? -29.856 2.991 33.906 1.00 55.72 103 MET A C 1
ATOM 814 O O . MET A 1 103 ? -30.518 3.813 34.530 1.00 55.72 103 MET A O 1
ATOM 818 N N . GLN A 1 104 ? -30.190 1.701 33.855 1.00 52.44 104 GLN A N 1
ATOM 819 C CA . GLN A 1 104 ? -31.350 1.136 34.545 1.00 52.44 104 GLN A CA 1
ATOM 820 C C . GLN A 1 104 ? -31.174 1.109 36.078 1.00 52.44 104 GLN A C 1
ATOM 822 O O . GLN A 1 104 ? -32.159 1.179 36.807 1.00 52.44 104 GLN A O 1
ATOM 827 N N . TYR A 1 105 ? -29.927 1.096 36.568 1.00 50.16 105 TYR A N 1
ATOM 828 C CA . TYR A 1 105 ? -29.575 1.193 37.995 1.00 50.16 105 TYR A CA 1
ATOM 829 C C . TYR A 1 105 ? -29.389 2.636 38.493 1.00 50.16 105 TYR A C 1
ATOM 831 O O . TYR A 1 105 ? -29.257 2.856 39.694 1.00 50.16 105 TYR A O 1
ATOM 839 N N . LEU A 1 106 ? -29.401 3.618 37.587 1.00 52.97 106 LEU A N 1
ATOM 840 C CA . LEU A 1 106 ? -29.388 5.053 37.898 1.00 52.97 106 LEU A CA 1
ATOM 841 C C . LEU A 1 106 ? -30.798 5.657 37.956 1.00 52.97 106 LEU A C 1
ATOM 843 O O . LEU A 1 106 ? -30.928 6.878 38.058 1.00 52.97 106 LEU A O 1
ATOM 847 N N . MET A 1 107 ? -31.855 4.832 37.926 1.00 53.16 107 MET A N 1
ATOM 848 C CA . MET A 1 107 ? -33.182 5.301 38.327 1.00 53.16 107 MET A CA 1
ATOM 849 C C . MET A 1 107 ? -33.050 5.918 39.730 1.00 53.16 107 MET A C 1
ATOM 851 O O . MET A 1 107 ? -32.350 5.338 40.562 1.00 53.16 107 MET A O 1
ATOM 855 N N . PRO A 1 108 ? -33.658 7.080 40.014 1.00 55.53 108 PRO A N 1
ATOM 856 C CA . PRO A 1 108 ? -33.536 7.714 41.318 1.00 55.53 108 PRO A CA 1
ATOM 857 C C . PRO A 1 108 ? -34.105 6.782 42.401 1.00 55.53 108 PRO A C 1
ATOM 859 O O . PRO A 1 108 ? -35.306 6.739 42.638 1.00 55.53 108 PRO A O 1
ATOM 862 N N . VAL A 1 109 ? -33.224 6.027 43.069 1.00 54.78 109 VAL A N 1
ATOM 863 C CA . VAL A 1 109 ? -33.538 5.200 44.254 1.00 54.78 109 VAL A CA 1
ATOM 864 C C . VAL A 1 109 ? -33.858 6.086 45.470 1.00 54.78 109 VAL A C 1
ATOM 866 O O . VAL A 1 109 ? -34.306 5.603 46.50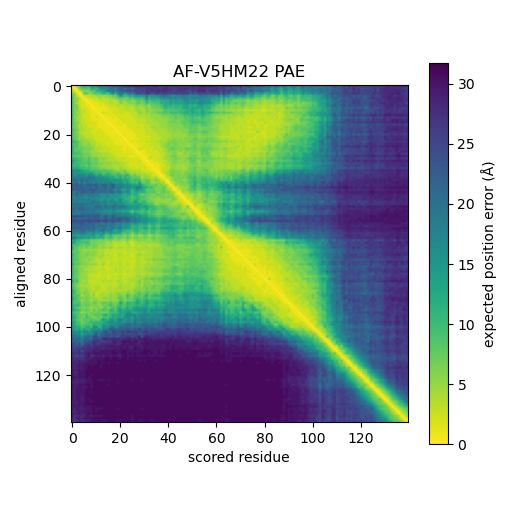4 1.00 54.78 109 VAL A O 1
ATOM 869 N N . TYR A 1 110 ? -33.721 7.404 45.326 1.00 44.81 110 TYR A N 1
ATOM 870 C CA . TYR A 1 110 ? -34.310 8.375 46.232 1.00 44.81 110 TYR A CA 1
ATOM 871 C C . TYR A 1 110 ? -35.286 9.258 45.457 1.00 44.81 110 TYR A C 1
ATOM 873 O O . TYR A 1 110 ? -34.846 9.933 44.524 1.00 44.81 110 TYR A O 1
ATOM 881 N N . PRO A 1 111 ? -36.580 9.304 45.830 1.00 48.06 111 PRO A N 1
ATOM 882 C CA . PRO A 1 111 ? -37.446 10.373 45.368 1.00 48.06 111 PRO A CA 1
ATOM 883 C C . PRO A 1 111 ? -36.813 11.695 45.808 1.00 48.06 111 PRO A C 1
ATOM 885 O O . PRO A 1 111 ? -36.629 11.954 47.001 1.00 48.06 111 PRO A O 1
ATOM 888 N N . ASP A 1 112 ? -36.414 12.502 44.831 1.00 50.28 112 ASP A N 1
ATOM 889 C CA . ASP A 1 112 ? -35.909 13.842 45.072 1.00 50.28 112 ASP A CA 1
ATOM 890 C C . ASP A 1 112 ? -37.043 14.643 45.727 1.00 50.28 112 ASP A C 1
ATOM 892 O O . ASP A 1 112 ? -38.090 14.873 45.119 1.00 50.28 112 ASP A O 1
ATOM 896 N N . LYS A 1 113 ? -36.869 15.049 46.993 1.00 51.22 113 LYS A N 1
ATOM 897 C CA . LYS A 1 113 ? -37.887 15.769 47.790 1.00 51.22 113 LYS A CA 1
ATOM 898 C C . LYS A 1 113 ? -38.209 17.174 47.246 1.00 51.22 113 LYS A C 1
ATOM 900 O O . LYS A 1 113 ? -38.841 17.971 47.933 1.00 51.22 113 LYS A O 1
ATOM 905 N N . ARG A 1 114 ? -37.739 17.506 46.042 1.00 50.03 114 ARG A N 1
ATOM 906 C CA . ARG A 1 114 ? -37.888 18.803 45.376 1.00 50.03 114 ARG A CA 1
ATOM 907 C C . ARG A 1 114 ? -38.791 18.777 44.144 1.00 50.03 114 ARG A C 1
ATOM 909 O O . ARG A 1 114 ? -38.957 19.825 43.527 1.00 50.03 114 ARG A O 1
ATOM 916 N N . GLN A 1 115 ? -39.383 17.639 43.773 1.00 47.38 115 GLN A N 1
ATOM 917 C CA . GLN A 1 115 ? -40.319 17.610 42.646 1.00 47.38 115 GLN A CA 1
ATOM 918 C C . GLN A 1 115 ? -41.721 18.094 43.066 1.00 47.38 115 GLN A C 1
ATOM 920 O O . GLN A 1 115 ? -42.321 17.500 43.965 1.00 47.38 115 GLN A O 1
ATOM 925 N N . PRO A 1 116 ? -42.254 19.173 42.451 1.00 42.69 116 PRO A N 1
ATOM 926 C CA . PRO A 1 116 ? -43.603 19.646 42.727 1.00 42.69 116 PRO A CA 1
ATOM 927 C C . PRO A 1 116 ? -44.654 18.638 42.227 1.00 42.69 116 PRO A C 1
ATOM 929 O O . PRO A 1 116 ? -44.432 17.950 41.227 1.00 42.69 116 PRO A O 1
ATOM 932 N N . PRO A 1 117 ? -45.811 18.544 42.902 1.00 43.66 117 PRO A N 1
ATOM 933 C CA . PRO A 1 117 ? -46.739 17.443 42.728 1.00 43.66 117 PRO A CA 1
ATOM 934 C C . PRO A 1 117 ? -47.755 17.768 41.638 1.00 43.66 117 PRO A C 1
ATOM 936 O O . PRO A 1 117 ? -48.902 18.013 41.965 1.00 43.66 117 PRO A O 1
ATOM 939 N N . TYR A 1 118 ? -47.392 17.800 40.358 1.00 36.09 118 TYR A N 1
ATOM 940 C CA . TYR A 1 118 ? -48.413 17.721 39.306 1.00 36.09 118 TYR A CA 1
ATOM 941 C C . TYR A 1 118 ? -47.851 17.077 38.043 1.00 36.09 118 TYR A C 1
ATOM 943 O O . TYR A 1 118 ? -46.776 17.424 37.560 1.00 36.09 118 TYR A O 1
ATOM 951 N N . GLY A 1 119 ? -48.572 16.052 37.596 1.00 41.19 119 GLY A N 1
ATOM 952 C CA . GLY A 1 119 ? -48.094 15.043 36.671 1.00 41.19 119 GLY A CA 1
ATOM 953 C C . GLY A 1 119 ? -47.958 15.490 35.224 1.00 41.19 119 GLY A C 1
ATOM 954 O O . GLY A 1 119 ? -48.479 16.515 34.813 1.00 41.19 119 GLY A O 1
ATOM 955 N N . TYR A 1 120 ? -47.305 14.630 34.449 1.00 31.33 120 TYR A N 1
ATOM 956 C CA . TYR A 1 120 ? -47.814 14.163 33.163 1.00 31.33 120 TYR A CA 1
ATOM 957 C C . TYR A 1 120 ? -47.051 12.886 32.796 1.00 31.33 120 TYR A C 1
ATOM 959 O O . TYR A 1 120 ? -45.833 12.883 32.634 1.00 31.33 120 TYR A O 1
ATOM 967 N N . ALA A 1 121 ? -47.781 11.776 32.732 1.00 42.00 121 ALA A N 1
ATOM 968 C CA . ALA A 1 121 ? -47.295 10.502 32.232 1.00 42.00 121 ALA A CA 1
ATOM 969 C C . ALA A 1 121 ? -47.200 10.547 30.701 1.00 42.00 121 ALA A C 1
ATOM 971 O O . ALA A 1 121 ? -48.127 11.036 30.060 1.00 42.00 121 ALA A O 1
ATOM 972 N N . ALA A 1 122 ? -46.140 9.978 30.119 1.00 34.94 122 ALA A N 1
ATOM 973 C CA . ALA A 1 122 ? -46.172 9.476 28.743 1.00 34.94 122 ALA A CA 1
ATOM 974 C C . ALA A 1 122 ? -45.011 8.502 28.449 1.00 34.94 122 ALA A C 1
ATOM 976 O O . ALA A 1 122 ? -44.070 8.832 27.732 1.00 34.94 122 ALA A O 1
ATOM 977 N N . TYR A 1 123 ? -45.098 7.268 28.954 1.00 32.00 123 TYR A N 1
ATOM 978 C CA . TYR A 1 123 ? -44.701 6.102 28.153 1.00 32.00 123 TYR A CA 1
ATOM 979 C C . TYR A 1 123 ? -45.615 4.915 28.506 1.00 32.00 123 TYR A C 1
ATOM 981 O O . TYR A 1 123 ? -45.835 4.668 29.694 1.00 32.00 123 TYR A O 1
ATOM 989 N N . PRO A 1 124 ? -46.219 4.237 27.514 1.00 39.09 124 PRO A N 1
ATOM 990 C CA . PRO A 1 124 ? -47.342 3.333 27.733 1.00 39.09 124 PRO A CA 1
ATOM 991 C C . PRO A 1 124 ? -46.864 2.001 28.318 1.00 39.09 124 PRO A C 1
ATOM 993 O O . PRO A 1 124 ? -46.034 1.310 27.729 1.00 39.09 124 PRO A O 1
ATOM 996 N N . GLY A 1 125 ? -47.400 1.640 29.482 1.00 39.88 125 GLY A N 1
ATOM 997 C CA . GLY A 1 125 ? -47.295 0.288 30.019 1.00 39.88 125 GLY A CA 1
ATOM 998 C C . GLY A 1 125 ? -48.338 -0.637 29.376 1.00 39.88 125 GLY A C 1
ATOM 999 O O . GLY A 1 125 ? -49.437 -0.178 29.053 1.00 39.88 125 GLY A O 1
ATOM 1000 N N . PRO A 1 126 ? -48.053 -1.943 29.222 1.00 41.31 126 PRO A N 1
ATOM 1001 C CA . PRO A 1 126 ? -49.103 -2.955 29.244 1.00 41.31 126 PRO A CA 1
ATOM 1002 C C . PRO A 1 126 ? -49.677 -3.013 30.676 1.00 41.31 126 PRO A C 1
ATOM 1004 O O . PRO A 1 126 ? -49.220 -2.289 31.546 1.00 41.31 126 PRO A O 1
ATOM 1007 N N . TYR A 1 127 ? -50.650 -3.877 30.949 1.00 34.31 127 TYR A N 1
ATOM 1008 C CA . TYR A 1 127 ? -51.272 -4.080 32.274 1.00 34.31 127 TYR A CA 1
ATOM 1009 C C . TYR A 1 127 ? -52.182 -2.932 32.758 1.00 34.31 127 TYR A C 1
ATOM 1011 O O . TYR A 1 127 ? -51.930 -2.210 33.720 1.00 34.31 127 TYR A O 1
ATOM 1019 N N . ALA A 1 128 ? -53.341 -2.868 32.101 1.00 43.41 128 ALA A N 1
ATOM 1020 C CA . ALA A 1 128 ? -54.582 -2.400 32.694 1.00 43.41 128 ALA A CA 1
ATOM 1021 C C . ALA A 1 128 ? -54.986 -3.308 33.869 1.00 43.41 128 ALA A C 1
ATOM 1023 O O . ALA A 1 128 ? -55.226 -4.492 33.660 1.00 43.41 128 ALA A O 1
ATOM 1024 N N . TYR A 1 129 ? -55.122 -2.749 35.072 1.00 33.41 129 TYR A N 1
ATOM 1025 C CA . TYR A 1 129 ? -56.045 -3.260 36.088 1.00 33.41 129 TYR A CA 1
ATOM 1026 C C . TYR A 1 129 ? -56.688 -2.075 36.807 1.00 33.41 129 TYR A C 1
ATOM 1028 O O . TYR A 1 129 ? -56.112 -1.436 37.685 1.00 33.41 129 TYR A O 1
ATOM 1036 N N . HIS A 1 130 ? -57.902 -1.766 36.360 1.00 38.00 130 HIS A N 1
ATOM 1037 C CA . HIS A 1 130 ? -58.859 -0.926 37.059 1.00 38.00 130 HIS A CA 1
ATOM 1038 C C . HIS A 1 130 ? -59.219 -1.564 38.405 1.00 38.00 130 HIS A C 1
ATOM 1040 O O . HIS A 1 130 ? -59.831 -2.625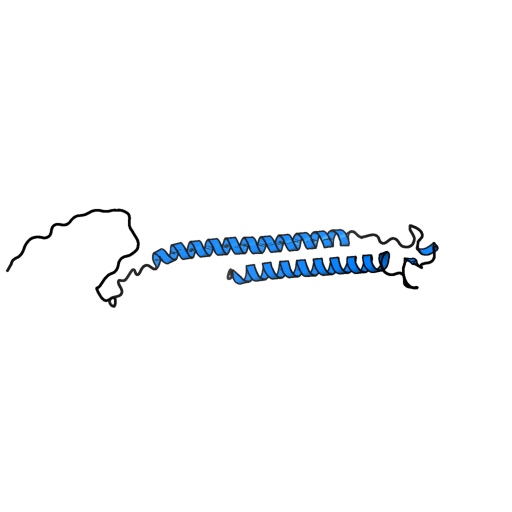 38.427 1.00 38.00 130 HIS A O 1
ATOM 1046 N N . HIS A 1 131 ? -58.948 -0.869 39.507 1.00 36.19 131 HIS A N 1
ATOM 1047 C CA . HIS A 1 131 ? -59.744 -0.988 40.727 1.00 36.19 131 HIS A CA 1
ATOM 1048 C C . HIS A 1 131 ? -60.016 0.420 41.251 1.00 36.19 131 HIS A C 1
ATOM 1050 O O . HIS A 1 131 ? -59.213 1.018 41.960 1.00 36.19 131 HIS A O 1
ATOM 1056 N N . GLY A 1 132 ? -61.145 0.973 40.813 1.00 41.28 132 GLY A N 1
ATOM 1057 C CA . GLY A 1 132 ? -61.757 2.137 41.430 1.00 41.28 132 GLY A CA 1
ATOM 1058 C C . GLY A 1 132 ? -62.856 1.679 42.380 1.00 41.28 132 GLY A C 1
ATOM 1059 O O . GLY A 1 132 ? -63.721 0.907 41.980 1.00 41.28 132 GLY A O 1
ATOM 1060 N N . SER A 1 133 ? -62.832 2.186 43.608 1.00 36.81 133 SER A N 1
ATOM 1061 C CA . SER A 1 133 ? -64.025 2.353 44.441 1.00 36.81 133 SER A CA 1
ATOM 1062 C C . SER A 1 133 ? -63.699 3.304 45.592 1.00 36.81 133 SER A C 1
ATOM 1064 O O . SER A 1 133 ? -63.227 2.915 46.656 1.00 36.81 133 SER A O 1
ATOM 1066 N N . GLN A 1 134 ? -63.930 4.581 45.312 1.00 46.47 134 GLN A N 1
ATOM 1067 C CA . GLN A 1 134 ? -64.187 5.657 46.261 1.00 46.47 134 GLN A CA 1
ATOM 1068 C C . GLN A 1 134 ? -65.535 5.389 46.948 1.00 46.47 134 GLN A C 1
ATOM 1070 O O . GLN A 1 134 ? -66.487 5.153 46.219 1.00 46.47 134 GLN A O 1
ATOM 1075 N N . TYR A 1 135 ? -65.619 5.419 48.288 1.00 32.50 135 TYR A N 1
ATOM 1076 C CA . TYR A 1 135 ? -66.748 5.954 49.087 1.00 32.50 135 TYR A CA 1
ATOM 1077 C C . TYR A 1 135 ? -66.531 5.737 50.603 1.00 32.50 135 TYR A C 1
ATOM 1079 O O . TYR A 1 135 ? -66.294 4.611 51.028 1.00 32.50 135 TYR A O 1
ATOM 1087 N N . GLY A 1 136 ? -66.693 6.796 51.417 1.00 35.12 136 GLY A N 1
ATOM 1088 C CA . GLY A 1 136 ? -66.963 6.682 52.865 1.00 35.12 136 GLY A CA 1
ATOM 1089 C C . GLY A 1 136 ? -66.406 7.804 53.770 1.00 35.12 136 GLY A C 1
ATOM 1090 O O . GLY A 1 136 ? -65.202 7.807 54.005 1.00 35.12 136 GLY A O 1
ATOM 1091 N N . PRO A 1 137 ? -67.244 8.730 54.295 1.00 57.25 137 PRO A N 1
ATOM 1092 C CA . PRO A 1 137 ? -66.867 9.818 55.217 1.00 57.25 137 PRO A CA 1
ATOM 1093 C C . PRO A 1 137 ? -67.202 9.543 56.710 1.00 57.25 137 PRO A C 1
ATOM 1095 O O . PRO A 1 137 ? -68.043 8.697 56.998 1.00 57.25 137 PRO A O 1
ATOM 1098 N N . TYR A 1 138 ? -66.622 10.364 57.614 1.00 31.31 138 TYR A N 1
ATOM 1099 C CA . TYR A 1 138 ? -66.782 10.444 59.096 1.00 31.31 138 TYR A CA 1
ATOM 1100 C C . TYR A 1 138 ? -66.085 9.324 59.906 1.00 31.31 138 TYR A C 1
ATOM 1102 O O . TYR A 1 138 ? -66.020 8.195 59.450 1.00 31.31 138 TYR A O 1
ATOM 1110 N N . GLY A 1 139 ? -65.543 9.515 61.115 1.00 37.28 139 GLY A N 1
ATOM 1111 C CA . GLY A 1 139 ? -65.502 10.623 62.074 1.00 37.28 139 GLY A CA 1
ATOM 1112 C C . GLY A 1 139 ? -64.878 10.144 63.409 1.00 37.28 139 GLY A C 1
ATOM 1113 O O . GLY A 1 139 ? -64.593 8.954 63.548 1.00 37.28 139 GLY A O 1
ATOM 1114 N N . TYR A 1 140 ? -64.770 11.090 64.355 1.00 36.19 140 TYR A N 1
ATOM 1115 C CA . TYR A 1 140 ? -64.130 11.098 65.692 1.00 36.19 140 TYR A CA 1
ATOM 1116 C C . TYR A 1 140 ? -62.625 11.373 65.758 1.00 36.19 140 TYR A C 1
ATOM 1118 O O . TYR A 1 140 ? -61.815 10.516 65.349 1.00 36.19 140 TYR A O 1
#

Foldseek 3Di:
DPPDLVVLLVVLVVLQVVLVVLVVVVVVVVVVVCCQQPPDPDCPGPVVDDVVCVDPPNDDDDDDPVNVVSVVVSVVSNVVSVVSVVVSVVVVVVVVVVVVVVVVVVPPPDDPPPDDPDDDDDDDDPDDDDDDDDDDDDDD

Sequence (140 aa):
WKRSNSNIIATGLLQILAALTVAGAMGLWHGVEYYDFKKLHDHMSVYNWPAVLRRKGVTEFSYGWSYMLAWAGVGASLLTGILFLASARCLRREKKADQAKNMQYLMPVYPDKRQPPYGYAAYPGPYAYHHGSQYGPYGY

pLDDT: mean 70.14, std 19.4, range [31.31, 93.94]

Nearest PDB structures (foldseek):
  5j9q-assembly1_H  TM=3.569E-01  e=4.021E+00  Saccharomyces cerevisiae S288C